Protein AF-A0A1D1VI78-F1 (afdb_monomer_lite)

Foldseek 3Di:
DDPVVVVVVVVVVVPPPPPDDDDDDADADDDDDDDCPVLSVVLLVVCVVVVHDRNPAAAPSVCSVVLVVVCVVVVHDPDHHHGDDDDDPDDDPDDDDDDDDDDDDDDDDDD

Sequence (111 aa):
MTAETQRLISILTQHKKGITVRVEKRPVQMQTGGTDGGLVALAITTEFLLEKDPSEARFHQASMRKHFEQCLEVERIERAFPPAPCHSPGKSDSPAFEFGVSEHVQFKSPK

pLDDT: mean 74.79, std 20.59, range [35.69, 94.31]

Secondary structure (DSSP, 8-state):
--HHHHHHHHHHHHT-------------PPPSSSS-HHHHHHHHHHHHHTT--TTT--B-HHHHHHHHHHHHHTTS--SPPPBPP----------------------PPP-

Radius of gyration: 24.26 Å; chains: 1; bounding box: 61×39×71 Å

Organism: Ramazzottius varieornatus (NCBI:txid947166)

Structure (mmCIF, N/CA/C/O backbone):
data_AF-A0A1D1VI78-F1
#
_entry.id   AF-A0A1D1VI78-F1
#
loop_
_atom_site.group_PDB
_atom_site.id
_atom_site.type_symbol
_atom_site.label_atom_id
_atom_site.label_alt_id
_atom_site.label_comp_id
_atom_site.label_asym_id
_atom_site.label_entity_id
_atom_site.label_seq_id
_atom_site.pdbx_PDB_ins_code
_atom_site.Cartn_x
_atom_site.Cartn_y
_atom_site.Cartn_z
_atom_site.occupancy
_atom_site.B_iso_or_equiv
_atom_site.auth_seq_id
_atom_site.auth_comp_id
_atom_site.auth_asym_id
_atom_site.auth_atom_id
_atom_site.pdbx_PDB_model_num
ATOM 1 N N . MET A 1 1 ? -28.957 -17.588 44.274 1.00 55.28 1 MET A N 1
ATOM 2 C CA . MET A 1 1 ? -28.196 -16.632 43.437 1.00 55.28 1 MET A CA 1
ATOM 3 C C . MET A 1 1 ? -27.763 -15.474 44.312 1.00 55.28 1 MET A C 1
ATOM 5 O O . MET A 1 1 ? -28.613 -14.955 45.023 1.00 55.28 1 MET A O 1
ATOM 9 N N . THR A 1 2 ? -26.479 -15.109 44.318 1.00 82.69 2 THR A N 1
ATOM 10 C CA . THR A 1 2 ? -25.963 -14.041 45.190 1.00 82.69 2 THR A CA 1
ATOM 11 C C . THR A 1 2 ? -25.963 -12.693 44.465 1.00 82.69 2 THR A C 1
ATOM 13 O O . THR A 1 2 ? -25.963 -12.635 43.232 1.00 82.69 2 THR A O 1
ATOM 16 N N . ALA A 1 3 ? -25.962 -11.596 45.227 1.00 75.38 3 ALA A N 1
ATOM 17 C CA . ALA A 1 3 ? -25.896 -10.237 44.685 1.00 75.38 3 ALA A CA 1
ATOM 18 C C . ALA A 1 3 ? -24.639 -10.011 43.818 1.00 75.38 3 ALA A C 1
ATOM 20 O O . ALA A 1 3 ? -24.678 -9.272 42.836 1.00 75.38 3 ALA A O 1
ATOM 21 N N . GLU A 1 4 ? -23.541 -10.711 44.118 1.00 77.06 4 GLU A N 1
ATOM 22 C CA . GLU A 1 4 ? -22.329 -10.722 43.291 1.00 77.06 4 GLU A CA 1
ATOM 23 C C . GLU A 1 4 ? -22.547 -11.392 41.937 1.00 77.06 4 GLU A C 1
ATOM 25 O O . GLU A 1 4 ? -22.090 -10.868 40.920 1.00 77.06 4 GLU A O 1
ATOM 30 N N . THR A 1 5 ? -23.304 -12.495 41.888 1.00 75.75 5 THR A N 1
ATOM 31 C CA . THR A 1 5 ? -23.668 -13.135 40.616 1.00 75.75 5 THR A CA 1
ATOM 32 C C . THR A 1 5 ? -24.487 -12.180 39.744 1.00 75.75 5 THR A C 1
ATOM 34 O O . THR A 1 5 ? -24.233 -12.066 38.548 1.00 75.75 5 THR A O 1
ATOM 37 N N . GLN A 1 6 ? -25.428 -11.433 40.333 1.00 73.38 6 GLN A N 1
ATOM 38 C CA . GLN A 1 6 ? -26.209 -10.421 39.609 1.00 73.38 6 GLN A CA 1
ATOM 39 C C . GLN A 1 6 ? -25.357 -9.236 39.136 1.00 73.38 6 GLN A C 1
ATOM 41 O O . GLN A 1 6 ? -25.566 -8.741 38.028 1.00 73.38 6 GLN A O 1
ATOM 46 N N . ARG A 1 7 ? -24.368 -8.801 39.926 1.00 76.31 7 ARG A N 1
ATOM 47 C CA . ARG A 1 7 ? -23.466 -7.701 39.557 1.00 76.31 7 ARG A CA 1
ATOM 48 C C . ARG A 1 7 ? -22.530 -8.078 38.408 1.00 76.31 7 ARG A C 1
ATOM 50 O O . ARG A 1 7 ? -22.361 -7.287 37.486 1.00 76.31 7 ARG A O 1
ATOM 57 N N . LEU A 1 8 ? -21.979 -9.292 38.424 1.00 66.44 8 LEU A N 1
ATOM 58 C CA . LEU A 1 8 ? -21.165 -9.819 37.326 1.00 66.44 8 LEU A CA 1
ATOM 59 C C . LEU A 1 8 ? -21.983 -9.969 36.042 1.00 66.44 8 LEU A C 1
ATOM 61 O O . LEU A 1 8 ? -21.545 -9.514 34.990 1.00 66.44 8 LEU A O 1
ATOM 65 N N . ILE A 1 9 ? -23.199 -10.520 36.124 1.00 70.88 9 ILE A N 1
ATOM 66 C CA . ILE A 1 9 ? -24.094 -10.630 34.962 1.00 70.88 9 ILE A CA 1
ATOM 67 C C . ILE A 1 9 ? -24.448 -9.242 34.411 1.00 70.88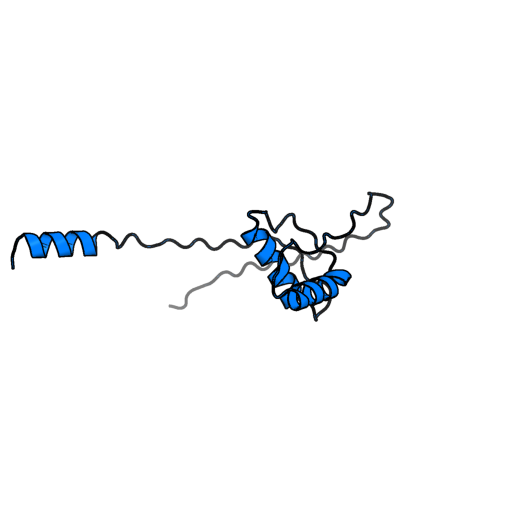 9 ILE A C 1
ATOM 69 O O . ILE A 1 9 ? -24.425 -9.064 33.199 1.00 70.88 9 ILE A O 1
ATOM 73 N N . SER A 1 10 ? -24.714 -8.251 35.270 1.00 61.75 10 SER A N 1
ATOM 74 C CA . SER A 1 10 ? -24.963 -6.848 34.891 1.00 61.75 10 SER A CA 1
ATOM 75 C C . SER A 1 10 ? -23.781 -6.221 34.136 1.00 61.75 10 SER A C 1
ATOM 77 O O . SER A 1 10 ? -23.965 -5.676 33.049 1.00 61.75 10 SER A O 1
ATOM 79 N N . ILE A 1 11 ? -22.555 -6.379 34.645 1.00 62.41 11 ILE A N 1
ATOM 80 C CA . ILE A 1 11 ? -21.334 -5.889 33.981 1.00 62.41 11 ILE A CA 1
ATOM 81 C C . ILE A 1 11 ? -21.144 -6.576 32.619 1.00 62.41 11 ILE A C 1
ATOM 83 O O . ILE A 1 11 ? -20.880 -5.913 31.617 1.00 62.41 11 ILE A O 1
ATOM 87 N N . LEU A 1 12 ? -21.343 -7.896 32.557 1.00 57.97 12 LEU A N 1
ATOM 88 C CA . LEU A 1 12 ? -21.212 -8.678 31.323 1.00 57.97 12 LEU A CA 1
ATOM 89 C C . LEU A 1 12 ? -22.316 -8.368 30.296 1.00 57.97 12 LEU A C 1
ATOM 91 O O . LEU A 1 12 ? -22.087 -8.477 29.092 1.00 57.97 12 LEU A O 1
ATOM 95 N N . THR A 1 13 ? -23.504 -7.953 30.744 1.00 58.56 13 THR A N 1
ATOM 96 C CA . THR A 1 13 ? -24.638 -7.610 29.868 1.00 58.56 13 THR A CA 1
ATOM 97 C C . THR A 1 13 ? -24.661 -6.140 29.442 1.00 58.56 13 THR A C 1
ATOM 99 O O . THR A 1 13 ? -25.228 -5.835 28.392 1.00 58.56 13 THR A O 1
ATOM 102 N N . GLN A 1 14 ? -23.991 -5.232 30.164 1.00 55.62 14 GLN A N 1
ATOM 103 C CA . GLN A 1 14 ? -23.893 -3.809 29.804 1.00 55.62 14 GLN A CA 1
ATOM 104 C C . GLN A 1 14 ? -22.988 -3.525 28.591 1.00 55.62 14 GLN A C 1
ATOM 106 O O . GLN A 1 14 ? -23.095 -2.460 27.983 1.00 55.62 14 GLN A O 1
ATOM 111 N N . HIS A 1 15 ? -22.166 -4.485 28.161 1.00 54.75 15 HIS A N 1
ATOM 112 C CA . HIS A 1 15 ? -21.304 -4.353 26.980 1.00 54.75 15 HIS A CA 1
ATOM 113 C C . HIS A 1 15 ? -21.966 -4.754 25.646 1.00 54.75 15 HIS A C 1
ATOM 115 O O . HIS A 1 15 ? -21.279 -5.009 24.662 1.00 54.75 15 HIS A O 1
ATOM 121 N N . LYS A 1 16 ? -23.303 -4.738 25.551 1.00 57.31 16 LYS A N 1
ATOM 122 C CA . LYS A 1 16 ? -24.027 -4.797 24.265 1.00 57.31 16 LYS A CA 1
ATOM 123 C C . LYS A 1 16 ? -24.329 -3.402 23.701 1.00 57.31 16 LYS A C 1
ATOM 125 O O . LYS A 1 16 ? -25.435 -3.136 23.236 1.00 57.31 16 LYS A O 1
ATOM 130 N N . LYS A 1 17 ? -23.351 -2.490 23.704 1.00 61.53 17 LYS A N 1
ATOM 131 C CA . LYS A 1 17 ? -23.418 -1.344 22.785 1.00 61.53 17 LYS A CA 1
ATOM 132 C C . LYS A 1 17 ? -23.164 -1.898 21.390 1.00 61.53 17 LYS A C 1
ATOM 134 O O . LYS A 1 17 ? -22.051 -2.323 21.097 1.00 61.53 17 LYS A O 1
ATOM 139 N N . GLY A 1 18 ? -24.216 -1.967 20.577 1.00 64.88 18 GLY A N 1
ATOM 140 C CA . GLY A 1 18 ? -24.108 -2.384 19.185 1.00 64.88 18 GLY A CA 1
ATOM 141 C C . GLY A 1 18 ? -22.997 -1.589 18.505 1.00 64.88 18 GLY A C 1
ATOM 142 O O . GLY A 1 18 ? -23.021 -0.359 18.510 1.00 64.88 18 GLY A O 1
ATOM 143 N N . ILE A 1 19 ? -21.989 -2.289 17.990 1.00 74.88 19 ILE A N 1
ATOM 144 C CA . ILE A 1 19 ? -20.940 -1.671 17.187 1.00 74.88 19 ILE A CA 1
ATOM 145 C C . ILE A 1 19 ? -21.604 -1.262 15.874 1.00 74.88 19 ILE A C 1
ATOM 147 O O . ILE A 1 19 ? -21.950 -2.110 15.054 1.00 74.88 19 ILE A O 1
ATOM 151 N N . THR A 1 20 ? -21.816 0.037 15.687 1.00 75.75 20 THR A N 1
ATOM 152 C CA . THR A 1 20 ? -22.271 0.570 14.403 1.00 75.75 20 THR A CA 1
ATOM 153 C C . THR A 1 20 ? -21.064 0.685 13.485 1.00 75.75 20 THR A C 1
ATOM 155 O O . THR A 1 20 ? -20.237 1.581 13.647 1.00 75.75 20 THR A O 1
ATOM 158 N N . VAL A 1 21 ? -20.961 -0.222 12.516 1.00 80.50 21 VAL A N 1
ATOM 159 C CA . VAL A 1 21 ? -19.962 -0.139 11.447 1.00 80.50 21 VAL A CA 1
ATOM 160 C C . VAL A 1 21 ? -20.494 0.795 10.365 1.00 80.50 21 VAL A C 1
ATOM 162 O O . VAL A 1 21 ? -21.564 0.562 9.804 1.00 80.50 21 VAL A O 1
ATOM 165 N N . ARG A 1 22 ? -19.751 1.863 10.071 1.00 86.00 22 ARG A N 1
ATOM 166 C CA . ARG A 1 22 ? -20.004 2.727 8.914 1.00 86.00 22 ARG A CA 1
ATOM 167 C C . ARG A 1 22 ? -19.121 2.281 7.759 1.00 86.00 22 ARG A C 1
ATOM 169 O O . ARG A 1 22 ? -17.914 2.145 7.926 1.00 86.00 22 ARG A O 1
ATOM 176 N N . VAL A 1 23 ? -19.736 2.061 6.602 1.00 87.94 23 VAL A N 1
ATOM 177 C CA . VAL A 1 23 ? -19.037 1.726 5.360 1.00 87.94 23 VAL A CA 1
ATOM 178 C C . VAL A 1 23 ? -19.039 2.963 4.475 1.00 87.94 23 VAL A C 1
ATOM 180 O O . VAL A 1 23 ? -20.100 3.488 4.148 1.00 87.94 23 VAL A O 1
ATOM 183 N N . GLU A 1 24 ? -17.853 3.422 4.090 1.00 88.44 24 GLU A N 1
ATOM 184 C CA . GLU A 1 24 ? -17.663 4.559 3.190 1.00 88.44 24 GLU A CA 1
ATOM 185 C C . GLU A 1 24 ? -16.883 4.106 1.959 1.00 88.44 24 GLU A C 1
ATOM 187 O O . GLU A 1 24 ? -15.860 3.430 2.070 1.00 88.44 24 GLU A O 1
ATOM 192 N N . LYS A 1 25 ? -17.350 4.502 0.772 1.00 89.19 25 LYS A N 1
ATOM 193 C CA . LYS A 1 25 ? -16.596 4.330 -0.470 1.00 89.19 25 LYS A CA 1
ATOM 194 C C . LYS A 1 25 ? -15.796 5.603 -0.719 1.00 89.19 25 LYS A C 1
ATOM 196 O O . LYS A 1 25 ? -16.390 6.659 -0.919 1.00 89.19 25 LYS A O 1
ATOM 201 N N . ARG A 1 26 ? -14.468 5.499 -0.734 1.00 88.75 26 ARG A N 1
ATOM 202 C CA . ARG A 1 26 ? -13.571 6.619 -1.046 1.00 88.75 26 ARG A CA 1
ATOM 203 C C . ARG A 1 26 ? -12.930 6.436 -2.421 1.00 88.75 26 ARG A C 1
ATOM 205 O O . ARG A 1 26 ? -12.660 5.295 -2.804 1.00 88.75 26 ARG A O 1
ATOM 212 N N . PRO A 1 27 ? -12.720 7.522 -3.183 1.00 91.44 27 PRO A N 1
ATOM 213 C CA . PRO A 1 27 ? -11.969 7.450 -4.426 1.00 91.44 27 PRO A CA 1
ATOM 214 C C . PRO A 1 27 ? -10.502 7.139 -4.114 1.00 91.44 27 PRO A C 1
ATOM 216 O O . PRO A 1 27 ? -9.937 7.688 -3.177 1.00 91.44 27 PRO A O 1
ATOM 219 N N . VAL A 1 28 ? -9.895 6.263 -4.906 1.00 93.44 28 VAL A N 1
ATOM 220 C CA . VAL A 1 28 ? -8.469 5.908 -4.852 1.00 93.44 28 VAL A CA 1
ATOM 221 C C . VAL A 1 28 ? -7.958 5.761 -6.281 1.00 93.44 28 VAL A C 1
ATOM 223 O O . VAL A 1 28 ? -8.761 5.640 -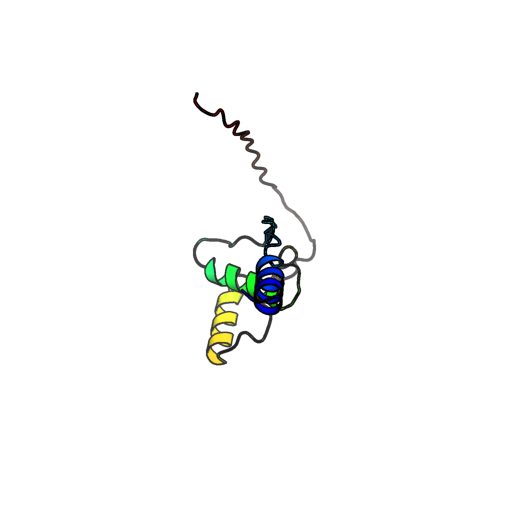7.213 1.00 93.44 28 VAL A O 1
ATOM 226 N N . GLN A 1 29 ? -6.638 5.761 -6.479 1.00 91.69 29 GLN A N 1
ATOM 227 C CA . GLN A 1 29 ? -6.079 5.490 -7.801 1.00 91.69 29 GLN A CA 1
ATOM 228 C C . GLN A 1 29 ? -6.550 4.124 -8.320 1.00 91.69 29 GLN A C 1
ATOM 230 O O . GLN A 1 29 ? -6.334 3.089 -7.691 1.00 91.69 29 GLN A O 1
ATOM 235 N N . MET A 1 30 ? -7.157 4.130 -9.507 1.00 91.56 30 MET A N 1
ATOM 236 C CA . MET A 1 30 ? -7.510 2.911 -10.227 1.00 91.56 30 MET A CA 1
ATOM 237 C C . MET A 1 30 ? -6.263 2.279 -10.846 1.00 91.56 30 MET A C 1
ATOM 239 O O . MET A 1 30 ? -5.370 2.980 -11.330 1.00 91.56 30 MET A O 1
ATOM 243 N N . GLN A 1 31 ? -6.222 0.947 -10.875 1.00 92.12 31 GLN A N 1
ATOM 244 C CA . GLN A 1 31 ? -5.213 0.238 -11.657 1.00 92.12 31 GLN A CA 1
ATOM 245 C C . GLN A 1 31 ? -5.340 0.593 -13.144 1.00 92.12 31 GLN A C 1
ATOM 247 O O . GLN A 1 31 ? -6.441 0.747 -13.674 1.00 92.12 31 GLN A O 1
ATOM 252 N N . THR A 1 32 ? -4.204 0.673 -13.823 1.00 90.25 32 THR A N 1
ATOM 253 C CA . THR A 1 32 ? -4.128 0.757 -15.281 1.00 90.25 32 THR A CA 1
ATOM 254 C C . THR A 1 32 ? -3.869 -0.641 -15.842 1.00 90.25 32 THR A C 1
ATOM 256 O O . THR A 1 32 ? -2.946 -1.323 -15.410 1.00 90.25 32 THR A O 1
ATOM 259 N N . GLY A 1 33 ? -4.665 -1.101 -16.805 1.00 89.06 33 GLY A N 1
ATOM 260 C CA . GLY A 1 33 ? -4.555 -2.476 -17.311 1.00 89.06 33 GLY A CA 1
ATOM 261 C C . GLY A 1 33 ? -5.119 -3.527 -16.343 1.00 89.06 33 GLY A C 1
ATOM 262 O O . GLY A 1 33 ? -5.924 -3.211 -15.470 1.00 89.06 33 GLY A O 1
ATOM 263 N N . GLY A 1 34 ? -4.742 -4.797 -16.539 1.00 89.62 34 GLY A N 1
ATOM 264 C CA . GLY A 1 34 ? -5.421 -5.941 -15.906 1.00 89.62 34 GLY A CA 1
ATOM 265 C C . GLY A 1 34 ? -4.612 -6.757 -14.894 1.00 89.62 34 GLY A C 1
ATOM 266 O O . GLY A 1 34 ? -5.145 -7.720 -14.354 1.00 89.62 34 GLY A O 1
ATOM 267 N N . THR A 1 35 ? -3.338 -6.434 -14.652 1.00 90.12 35 THR A N 1
ATOM 268 C CA . THR A 1 35 ? -2.413 -7.357 -13.958 1.00 90.12 35 THR A CA 1
ATOM 269 C C . THR A 1 35 ? -1.895 -6.884 -12.601 1.00 90.12 35 THR A C 1
ATOM 271 O O . THR A 1 35 ? -1.266 -7.673 -11.907 1.00 90.12 35 THR A O 1
ATOM 274 N N . ASP A 1 36 ? -2.137 -5.633 -12.201 1.00 91.44 36 ASP A N 1
ATOM 275 C CA . ASP A 1 36 ? -1.494 -5.041 -11.012 1.00 91.44 36 ASP A CA 1
ATOM 276 C C . ASP A 1 36 ? -2.460 -4.751 -9.856 1.00 91.44 36 ASP A C 1
ATOM 278 O O . ASP A 1 36 ? -2.079 -4.100 -8.886 1.00 91.44 36 ASP A O 1
ATOM 282 N N . GLY A 1 37 ? -3.696 -5.252 -9.906 1.00 91.88 37 GLY A N 1
ATOM 283 C CA . GLY A 1 37 ? -4.724 -4.950 -8.903 1.00 91.88 37 GLY A CA 1
ATOM 284 C C . GLY A 1 37 ? -4.314 -5.326 -7.481 1.00 91.88 37 GLY A C 1
ATOM 285 O O . GLY A 1 37 ? -4.594 -4.583 -6.545 1.00 91.88 37 GLY A O 1
ATOM 286 N N . GLY A 1 38 ? -3.574 -6.429 -7.325 1.00 93.62 38 GLY A N 1
ATOM 287 C CA . GLY A 1 38 ? -2.997 -6.824 -6.038 1.00 93.62 38 GLY A CA 1
ATOM 288 C C . GLY A 1 38 ? -1.928 -5.851 -5.534 1.00 93.62 38 GLY A C 1
ATOM 289 O O . GLY A 1 38 ? -1.933 -5.491 -4.361 1.00 93.62 38 GLY A O 1
ATOM 290 N N . LEU A 1 39 ? -1.050 -5.363 -6.416 1.00 93.62 39 LEU A N 1
ATOM 291 C CA . LEU A 1 39 ? -0.023 -4.384 -6.046 1.00 93.62 39 LEU A CA 1
ATOM 292 C C . LEU A 1 39 ? -0.641 -3.026 -5.704 1.00 93.62 39 LEU A C 1
ATOM 294 O O . LEU A 1 39 ? -0.223 -2.391 -4.741 1.0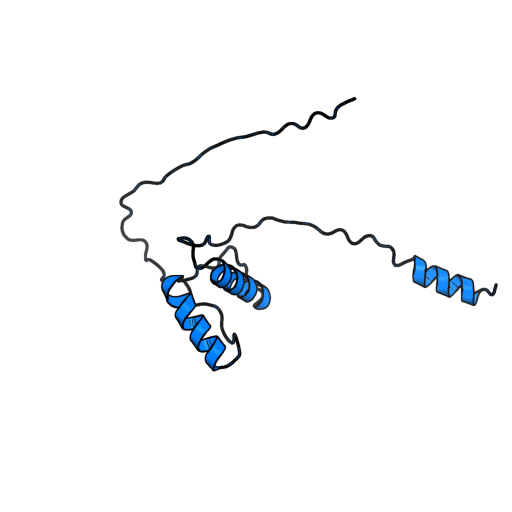0 93.62 39 LEU A O 1
ATOM 298 N N . VAL A 1 40 ? -1.657 -2.594 -6.455 1.00 93.88 40 VAL A N 1
ATOM 299 C CA . VAL A 1 40 ? -2.405 -1.364 -6.161 1.00 93.88 40 VAL A CA 1
ATOM 300 C C . VAL A 1 40 ? -3.122 -1.473 -4.815 1.00 93.88 40 VAL A C 1
ATOM 302 O O . VAL A 1 40 ? -3.065 -0.532 -4.025 1.00 93.88 40 VAL A O 1
ATOM 305 N N . ALA A 1 41 ? -3.725 -2.626 -4.504 1.00 94.19 41 ALA A N 1
ATOM 306 C CA . ALA A 1 41 ? -4.325 -2.868 -3.194 1.00 94.19 41 ALA A CA 1
ATOM 307 C C . ALA A 1 41 ? -3.289 -2.767 -2.063 1.00 94.19 41 ALA A C 1
ATOM 309 O O . ALA A 1 41 ? -3.540 -2.069 -1.083 1.00 94.19 41 ALA A O 1
ATOM 310 N N . LEU A 1 42 ? -2.113 -3.386 -2.224 1.00 94.31 42 LEU A N 1
ATOM 311 C CA . LEU A 1 42 ? -1.025 -3.289 -1.247 1.00 94.31 42 LEU A CA 1
ATOM 312 C C . LEU A 1 42 ? -0.570 -1.844 -1.038 1.00 94.31 42 LEU A C 1
ATOM 314 O O . LEU A 1 42 ? -0.450 -1.417 0.106 1.00 94.31 42 LEU A O 1
ATOM 318 N N . ALA A 1 43 ? -0.383 -1.077 -2.112 1.00 93.81 43 ALA A N 1
ATOM 319 C CA . ALA A 1 43 ? 0.019 0.322 -2.015 1.00 93.81 43 ALA A CA 1
ATOM 320 C C . ALA A 1 43 ? -1.005 1.174 -1.255 1.00 93.81 43 ALA A C 1
ATOM 322 O O . ALA A 1 43 ? -0.632 1.928 -0.359 1.00 93.81 43 ALA A O 1
ATOM 323 N N . ILE A 1 44 ? -2.298 0.999 -1.541 1.00 93.75 44 ILE A N 1
ATOM 324 C CA . ILE A 1 44 ? -3.381 1.667 -0.807 1.0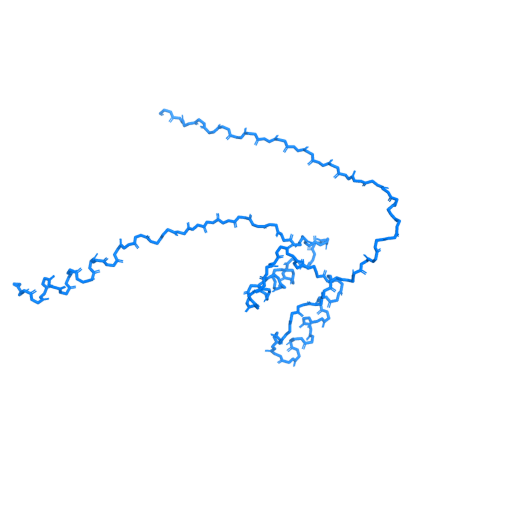0 93.75 44 ILE A CA 1
ATOM 325 C C . ILE A 1 44 ? -3.372 1.256 0.671 1.00 93.75 44 ILE A C 1
ATOM 327 O O . ILE A 1 44 ? -3.502 2.107 1.550 1.00 93.75 44 ILE A O 1
ATOM 331 N N . THR A 1 45 ? -3.202 -0.036 0.969 1.00 93.12 45 THR A N 1
ATOM 332 C CA . THR A 1 45 ? -3.090 -0.518 2.352 1.00 93.12 45 THR A CA 1
ATOM 333 C C . THR A 1 45 ? -1.895 0.108 3.069 1.00 93.12 45 THR A C 1
ATOM 335 O O . THR A 1 45 ? -2.027 0.496 4.227 1.00 93.12 45 THR A O 1
ATOM 338 N N . THR A 1 46 ? -0.752 0.264 2.399 1.00 93.12 46 THR A N 1
ATOM 339 C CA . THR A 1 46 ? 0.420 0.932 2.975 1.00 93.12 46 THR A CA 1
ATOM 340 C C . THR A 1 46 ? 0.124 2.387 3.342 1.00 93.12 46 THR A C 1
ATOM 342 O O . THR A 1 46 ? 0.526 2.811 4.419 1.00 93.12 46 THR A O 1
ATOM 345 N N . GLU A 1 47 ? -0.625 3.138 2.530 1.00 92.62 47 GLU A N 1
ATOM 346 C CA . GLU A 1 47 ? -1.023 4.513 2.880 1.00 92.62 47 GLU A CA 1
ATOM 347 C C . GLU A 1 47 ? -1.884 4.561 4.151 1.00 92.62 47 GLU A C 1
ATOM 349 O O . GLU A 1 47 ? -1.622 5.381 5.030 1.00 92.62 47 GLU A O 1
ATOM 354 N N . PHE A 1 48 ? -2.835 3.631 4.310 1.00 90.06 48 PHE A N 1
ATOM 355 C CA . PHE A 1 48 ? -3.616 3.516 5.549 1.00 90.06 48 PHE A CA 1
ATOM 356 C C . PHE A 1 48 ? -2.738 3.221 6.772 1.00 90.06 48 PHE A C 1
ATOM 358 O O . PHE A 1 48 ? -2.933 3.824 7.825 1.00 90.06 48 PHE A O 1
ATOM 365 N N . LEU A 1 49 ? -1.771 2.307 6.641 1.00 90.69 49 LEU A N 1
ATOM 366 C CA . LEU A 1 49 ? -0.844 1.956 7.724 1.00 90.69 49 LEU A CA 1
ATOM 367 C C . LEU A 1 49 ? 0.098 3.109 8.093 1.00 90.69 49 LEU A C 1
ATOM 369 O O . LEU A 1 49 ? 0.573 3.169 9.223 1.00 90.69 49 LEU A O 1
ATOM 373 N N . LEU A 1 50 ? 0.363 4.012 7.150 1.00 89.62 50 LEU A N 1
ATOM 374 C CA . LEU A 1 50 ? 1.172 5.213 7.347 1.00 89.62 50 LEU A CA 1
ATOM 375 C C . LEU A 1 50 ? 0.344 6.437 7.771 1.00 89.62 50 LEU A C 1
ATOM 377 O O . LEU A 1 50 ? 0.875 7.545 7.761 1.00 89.62 50 LEU A O 1
ATOM 381 N N . GLU A 1 51 ? -0.934 6.249 8.117 1.00 91.38 51 GLU A N 1
ATOM 382 C CA . GLU A 1 51 ? -1.865 7.316 8.515 1.00 91.38 51 GLU A CA 1
ATOM 383 C C . GLU A 1 51 ? -2.014 8.432 7.459 1.00 91.38 51 GLU A C 1
ATOM 385 O O . GLU A 1 51 ? -2.249 9.598 7.779 1.00 91.38 51 GLU A O 1
ATOM 390 N N . LYS A 1 52 ? -1.890 8.077 6.176 1.00 90.25 52 LYS A N 1
ATOM 391 C CA . LYS A 1 52 ? -2.079 8.983 5.035 1.00 90.25 52 LYS A CA 1
ATOM 392 C C . LYS A 1 52 ? -3.433 8.761 4.371 1.00 90.25 52 LYS A C 1
ATOM 394 O O . LYS A 1 52 ? -4.031 7.693 4.493 1.00 90.25 52 LYS A O 1
ATOM 399 N N . ASP A 1 53 ? -3.911 9.770 3.640 1.00 90.69 53 ASP A N 1
ATOM 400 C CA . ASP A 1 53 ? -5.145 9.648 2.861 1.00 90.69 53 ASP A CA 1
ATOM 401 C C . ASP A 1 53 ? -4.876 8.968 1.504 1.00 90.69 53 ASP A C 1
ATOM 403 O O . ASP A 1 53 ? -4.219 9.558 0.637 1.00 90.69 53 ASP A O 1
ATOM 407 N N . PRO A 1 54 ? -5.385 7.746 1.265 1.00 90.88 54 PRO A N 1
ATOM 408 C CA . PRO A 1 54 ? -5.183 7.056 -0.004 1.00 90.88 54 PRO A CA 1
ATOM 409 C C . PRO A 1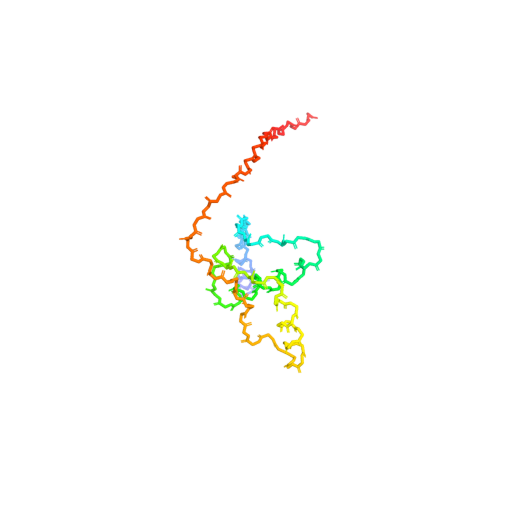 54 ? -5.898 7.717 -1.193 1.00 90.88 54 PRO A C 1
ATOM 411 O O . PRO A 1 54 ? -5.584 7.366 -2.333 1.00 90.88 54 PRO A O 1
ATOM 414 N N . SER A 1 55 ? -6.836 8.657 -0.987 1.00 91.50 55 SER A N 1
ATOM 415 C CA . SER A 1 55 ? -7.447 9.397 -2.108 1.00 91.50 55 SER A CA 1
ATOM 416 C C . SER A 1 55 ? -6.471 10.351 -2.791 1.00 91.50 55 SER A C 1
ATOM 418 O O . SER A 1 55 ? -6.570 10.591 -4.000 1.00 91.50 55 SER A O 1
ATOM 420 N N . GLU A 1 56 ? -5.494 10.845 -2.033 1.00 90.00 56 GLU A N 1
ATOM 421 C CA . GLU A 1 56 ? -4.459 11.769 -2.498 1.00 90.00 56 GLU A CA 1
ATOM 422 C C . GLU A 1 56 ? -3.239 11.032 -3.062 1.00 90.00 56 GLU A C 1
ATOM 424 O O . GLU A 1 56 ? -2.442 11.602 -3.808 1.00 90.00 56 GLU A O 1
ATOM 429 N N . ALA A 1 57 ? -3.106 9.741 -2.758 1.00 90.38 57 ALA A N 1
ATOM 430 C CA . ALA A 1 57 ? -1.984 8.941 -3.211 1.00 90.38 57 ALA A CA 1
ATOM 431 C C . ALA A 1 57 ? -2.011 8.738 -4.733 1.00 90.38 57 ALA A C 1
ATOM 433 O O . ALA A 1 57 ? -3.042 8.423 -5.342 1.00 90.38 57 ALA A O 1
ATOM 434 N N . ARG A 1 58 ? -0.849 8.912 -5.365 1.00 92.88 58 ARG A N 1
ATOM 435 C CA . ARG A 1 58 ? -0.630 8.599 -6.778 1.00 92.88 58 ARG A CA 1
ATOM 436 C C . ARG A 1 58 ? 0.607 7.730 -6.900 1.00 92.88 58 ARG A C 1
ATOM 438 O O . ARG A 1 58 ? 1.681 8.167 -6.511 1.00 92.88 58 ARG A O 1
ATOM 445 N N . PHE A 1 59 ? 0.471 6.535 -7.454 1.00 91.75 59 PHE A N 1
ATOM 446 C CA . PHE A 1 59 ? 1.518 5.527 -7.555 1.00 91.75 59 PHE A CA 1
ATOM 447 C C . PHE A 1 59 ? 2.007 5.373 -8.992 1.00 91.75 59 PHE A C 1
ATOM 449 O O . PHE A 1 59 ? 1.213 5.309 -9.939 1.00 91.75 59 PHE A O 1
ATOM 456 N N . HIS A 1 60 ? 3.322 5.248 -9.160 1.00 91.75 60 HIS A N 1
ATOM 457 C CA . HIS A 1 60 ? 3.913 4.919 -10.449 1.00 91.75 60 HIS A CA 1
ATOM 458 C C . HIS A 1 60 ? 3.823 3.409 -10.703 1.00 91.75 60 HIS A C 1
ATOM 460 O O . HIS A 1 60 ? 4.736 2.656 -10.375 1.00 91.75 60 HIS A O 1
ATOM 466 N N . GLN A 1 61 ? 2.723 2.951 -11.304 1.00 90.12 61 GLN A N 1
ATOM 467 C CA . GLN A 1 61 ? 2.427 1.518 -11.440 1.00 90.12 61 GLN A CA 1
ATOM 468 C C . GLN A 1 61 ? 3.548 0.705 -12.113 1.00 90.12 61 GLN A C 1
ATOM 470 O O . GLN A 1 61 ? 3.826 -0.419 -11.697 1.00 90.12 61 GLN A O 1
ATOM 475 N N . ALA A 1 62 ? 4.257 1.294 -13.081 1.00 89.38 62 ALA A N 1
ATOM 476 C CA . ALA A 1 62 ? 5.372 0.642 -13.767 1.00 89.38 62 ALA A CA 1
ATOM 477 C C . ALA A 1 62 ? 6.552 0.296 -12.837 1.00 89.38 62 ALA A C 1
ATOM 479 O O . ALA A 1 62 ? 7.240 -0.695 -13.070 1.00 89.38 62 ALA A O 1
ATOM 480 N N . SER A 1 63 ? 6.784 1.068 -11.768 1.00 91.44 63 SER A N 1
ATOM 481 C CA . SER A 1 63 ? 7.854 0.791 -10.799 1.00 91.44 63 SER A CA 1
ATOM 482 C C . SER A 1 63 ? 7.384 0.025 -9.562 1.00 91.44 63 SER A C 1
ATOM 484 O O . SER A 1 63 ? 8.227 -0.440 -8.794 1.00 91.44 63 SER A O 1
ATOM 486 N N . MET A 1 64 ? 6.072 -0.165 -9.375 1.00 92.56 64 MET A N 1
ATOM 487 C CA . MET A 1 64 ? 5.524 -0.867 -8.207 1.00 92.56 64 MET A CA 1
ATOM 488 C C . MET A 1 64 ? 5.986 -2.324 -8.120 1.00 92.56 64 MET A C 1
ATOM 490 O O . MET A 1 64 ? 6.282 -2.789 -7.024 1.00 92.56 64 MET A O 1
ATOM 494 N N . ARG A 1 65 ? 6.105 -3.030 -9.255 1.00 93.62 65 ARG A N 1
ATOM 495 C CA . ARG A 1 65 ? 6.614 -4.415 -9.292 1.00 93.62 65 ARG A CA 1
ATOM 496 C C . ARG A 1 65 ? 8.045 -4.508 -8.782 1.00 93.62 65 ARG A C 1
ATOM 498 O O . ARG A 1 65 ? 8.307 -5.241 -7.840 1.00 93.62 65 ARG A O 1
ATOM 505 N N . LYS A 1 66 ? 8.936 -3.687 -9.345 1.00 93.81 66 LYS A N 1
ATOM 506 C CA . LYS A 1 66 ? 10.344 -3.625 -8.938 1.00 93.81 66 LYS A CA 1
ATOM 507 C C . LYS A 1 66 ? 10.493 -3.248 -7.465 1.00 93.81 66 LYS A C 1
ATOM 509 O O . LYS A 1 66 ? 11.333 -3.797 -6.766 1.00 93.81 66 LYS A O 1
ATOM 514 N N . HIS A 1 67 ? 9.684 -2.305 -6.986 1.00 93.50 67 HIS A N 1
ATOM 515 C CA . HIS A 1 67 ? 9.668 -1.951 -5.570 1.00 93.50 67 HIS A CA 1
ATOM 516 C C . HIS A 1 67 ? 9.233 -3.133 -4.696 1.00 93.50 67 HIS A C 1
ATOM 518 O O . HIS A 1 67 ? 9.869 -3.413 -3.687 1.00 93.50 67 HIS A O 1
ATOM 524 N N . PHE A 1 68 ? 8.180 -3.845 -5.097 1.00 93.31 68 PHE A N 1
ATOM 525 C CA . PHE A 1 68 ? 7.698 -5.004 -4.358 1.00 93.31 68 PHE A CA 1
ATOM 526 C C . PHE A 1 68 ? 8.722 -6.144 -4.336 1.00 93.31 68 PHE A C 1
ATOM 528 O O . PHE A 1 68 ? 8.947 -6.720 -3.280 1.00 93.31 68 PHE A O 1
ATOM 535 N N . GLU A 1 69 ? 9.404 -6.414 -5.450 1.00 93.94 69 GLU A N 1
ATOM 536 C CA . GLU A 1 69 ? 10.528 -7.361 -5.510 1.00 93.94 69 GLU A CA 1
ATOM 537 C C . GLU A 1 69 ? 11.623 -6.996 -4.496 1.00 93.94 69 GLU A C 1
ATOM 539 O O . GLU A 1 69 ? 12.021 -7.839 -3.698 1.00 93.94 69 GLU A O 1
ATOM 544 N N . GLN A 1 70 ? 12.027 -5.723 -4.435 1.00 92.75 70 GLN A N 1
ATOM 545 C CA . GLN A 1 70 ? 12.998 -5.244 -3.441 1.00 92.75 70 GLN A CA 1
ATOM 546 C C . GLN A 1 70 ? 12.500 -5.413 -2.001 1.00 92.75 70 GLN A C 1
ATOM 548 O O . GLN A 1 70 ? 13.283 -5.731 -1.112 1.00 92.75 70 GLN A O 1
ATOM 553 N N . CYS A 1 71 ? 11.205 -5.203 -1.753 1.00 92.44 71 CYS A N 1
ATOM 554 C CA . CYS A 1 71 ? 10.605 -5.449 -0.443 1.00 92.44 71 CYS A CA 1
ATOM 555 C C . CYS A 1 71 ? 10.609 -6.934 -0.068 1.00 92.44 71 CYS A C 1
ATOM 557 O O . CYS A 1 71 ? 10.793 -7.254 1.103 1.00 92.44 71 CYS A O 1
ATOM 559 N N . LEU A 1 72 ? 10.420 -7.836 -1.036 1.00 93.12 72 LEU A N 1
ATOM 560 C CA . LEU A 1 72 ? 10.502 -9.278 -0.806 1.00 93.12 72 LEU A CA 1
ATOM 561 C C . LEU A 1 72 ? 11.934 -9.716 -0.483 1.00 93.12 72 LEU A C 1
ATOM 563 O O . LEU A 1 72 ? 12.113 -10.528 0.416 1.00 93.12 72 LEU A O 1
ATOM 567 N N . GLU A 1 73 ? 12.943 -9.146 -1.146 1.00 93.75 73 GLU A N 1
ATOM 568 C CA . GLU A 1 73 ? 14.362 -9.428 -0.865 1.00 93.75 73 GLU A CA 1
ATOM 569 C C . GLU A 1 73 ? 14.766 -9.081 0.576 1.00 93.75 73 GLU A C 1
ATOM 571 O O . GLU A 1 73 ? 15.618 -9.750 1.157 1.00 93.75 73 GLU A O 1
ATOM 576 N N . VAL A 1 74 ? 14.148 -8.050 1.160 1.00 91.69 74 VAL A N 1
ATOM 577 C CA . VAL A 1 74 ? 14.376 -7.632 2.556 1.00 91.69 74 VAL A CA 1
ATOM 578 C C . VAL A 1 74 ? 13.283 -8.115 3.517 1.00 91.69 74 VAL A C 1
ATOM 580 O O . VAL A 1 74 ? 13.257 -7.700 4.674 1.00 91.69 74 VAL A O 1
ATOM 583 N N . GLU A 1 75 ? 12.364 -8.960 3.033 1.00 90.88 75 GLU A N 1
ATOM 584 C CA . GLU A 1 75 ? 11.212 -9.516 3.759 1.00 90.88 75 GLU A CA 1
ATOM 585 C C . GLU A 1 75 ? 10.345 -8.463 4.481 1.00 90.88 75 GLU A C 1
ATOM 587 O O . GLU A 1 75 ? 9.699 -8.735 5.498 1.00 90.88 75 GLU A O 1
ATOM 592 N N . ARG A 1 76 ? 10.321 -7.225 3.970 1.00 88.62 76 ARG A N 1
ATOM 593 C CA . ARG A 1 76 ? 9.642 -6.103 4.621 1.00 88.62 76 ARG A CA 1
ATOM 594 C C . ARG A 1 76 ? 9.243 -5.000 3.643 1.00 88.62 76 ARG A C 1
ATOM 596 O O . ARG A 1 76 ? 10.027 -4.545 2.813 1.00 88.62 76 ARG A O 1
ATOM 603 N N . ILE A 1 77 ? 8.032 -4.474 3.826 1.00 84.81 77 ILE A N 1
ATOM 604 C CA . ILE A 1 77 ? 7.599 -3.208 3.219 1.00 84.81 77 ILE A CA 1
ATOM 605 C C . ILE A 1 77 ? 8.010 -2.073 4.163 1.00 84.81 77 ILE A C 1
ATOM 607 O O . ILE A 1 77 ? 7.280 -1.715 5.080 1.00 84.81 77 ILE A O 1
ATOM 611 N N . GLU A 1 78 ? 9.224 -1.550 3.988 1.00 71.69 78 GLU A N 1
ATOM 612 C CA . GLU A 1 78 ? 9.763 -0.482 4.851 1.00 71.69 78 GLU A CA 1
ATOM 613 C C . GLU A 1 78 ? 9.287 0.921 4.472 1.00 71.69 78 GLU A C 1
ATOM 615 O O . GLU A 1 78 ? 9.405 1.857 5.262 1.00 71.69 78 GLU A O 1
ATOM 620 N N . ARG A 1 79 ? 8.820 1.096 3.234 1.00 78.75 79 ARG A N 1
ATOM 621 C CA . ARG A 1 79 ? 8.599 2.408 2.622 1.00 78.75 79 ARG A CA 1
ATOM 622 C C . ARG A 1 79 ? 7.302 2.403 1.827 1.00 78.75 79 ARG A C 1
ATOM 624 O O . ARG A 1 79 ? 6.871 1.358 1.350 1.00 78.75 79 ARG A O 1
ATOM 631 N N . ALA A 1 80 ? 6.707 3.583 1.672 1.00 84.75 80 ALA A N 1
ATOM 632 C CA . ALA A 1 80 ? 5.579 3.768 0.768 1.00 84.75 80 ALA A CA 1
ATOM 633 C C . ALA A 1 80 ? 5.974 3.407 -0.672 1.00 84.75 80 ALA A C 1
ATOM 635 O O . ALA A 1 80 ? 7.132 3.577 -1.075 1.00 84.75 80 ALA A O 1
ATOM 636 N N . PHE A 1 81 ? 4.992 2.951 -1.449 1.00 90.69 81 PHE A N 1
ATOM 637 C CA . PHE A 1 81 ? 5.189 2.674 -2.866 1.00 90.69 81 PHE A CA 1
ATOM 638 C C . PHE A 1 81 ? 5.589 3.952 -3.624 1.00 90.69 81 PHE A C 1
ATOM 640 O O . PHE A 1 81 ? 5.205 5.059 -3.236 1.00 90.69 81 PHE A O 1
ATOM 647 N N . PRO A 1 82 ? 6.371 3.822 -4.711 1.00 86.62 82 PRO A N 1
ATOM 648 C CA . PRO A 1 82 ? 6.907 4.966 -5.436 1.00 86.62 82 PRO A CA 1
ATOM 649 C C . PRO A 1 82 ? 5.783 5.856 -5.989 1.00 86.62 82 PRO A C 1
ATOM 651 O O . PRO A 1 82 ? 4.889 5.349 -6.683 1.00 86.62 82 PRO A O 1
ATOM 654 N N . PRO A 1 83 ? 5.826 7.176 -5.734 1.00 86.56 83 PRO A N 1
ATOM 655 C CA . PRO A 1 83 ? 4.812 8.080 -6.240 1.00 86.56 83 PRO A CA 1
ATOM 656 C C . PRO A 1 83 ? 4.890 8.194 -7.766 1.00 86.56 83 PRO A C 1
ATOM 658 O O . PRO A 1 83 ? 5.965 8.067 -8.358 1.00 86.56 83 PRO A O 1
ATOM 661 N N . ALA A 1 84 ? 3.750 8.445 -8.412 1.00 83.94 84 ALA A N 1
ATOM 662 C CA . ALA A 1 84 ? 3.709 8.797 -9.827 1.00 83.94 84 ALA A CA 1
ATOM 663 C C . ALA A 1 84 ? 4.549 10.064 -10.075 1.00 83.94 84 ALA A C 1
ATOM 665 O O . ALA A 1 84 ? 4.514 10.981 -9.250 1.00 83.94 84 ALA A O 1
ATOM 666 N N . PRO A 1 85 ? 5.304 10.141 -11.186 1.00 74.62 85 PRO A N 1
ATOM 667 C CA . PRO A 1 85 ? 6.044 11.348 -11.516 1.00 74.62 85 PRO A CA 1
ATOM 668 C C . PRO A 1 85 ? 5.086 12.539 -11.609 1.00 74.62 85 PRO A C 1
ATOM 670 O O . PRO A 1 85 ? 4.053 12.476 -12.278 1.00 74.62 85 PRO A O 1
ATOM 673 N N . CYS A 1 86 ? 5.434 13.632 -10.932 1.00 57.62 86 CYS A N 1
ATOM 674 C CA . CYS A 1 86 ? 4.705 14.887 -11.033 1.00 57.62 86 CYS A CA 1
ATOM 675 C C . CYS A 1 86 ? 4.868 15.423 -12.460 1.00 57.62 86 CYS A C 1
ATOM 677 O O . CYS A 1 86 ? 5.933 15.923 -12.820 1.00 57.62 86 CYS A O 1
ATOM 679 N N . HIS A 1 87 ? 3.832 15.320 -13.291 1.00 49.97 87 HIS A N 1
ATOM 680 C CA . HIS A 1 87 ? 3.802 16.069 -14.539 1.00 49.97 87 HIS A CA 1
ATOM 681 C C . HIS A 1 87 ? 3.591 17.547 -14.201 1.00 49.97 87 HIS A C 1
ATOM 683 O O . HIS A 1 87 ? 2.540 17.932 -13.691 1.00 49.97 87 HIS A O 1
ATOM 689 N N . SER A 1 88 ? 4.595 18.381 -14.471 1.00 40.88 88 SER A N 1
ATOM 690 C CA . SER A 1 88 ? 4.418 19.833 -14.532 1.00 40.88 88 SER A CA 1
ATOM 691 C C . SER A 1 88 ? 3.257 20.149 -15.489 1.00 40.88 88 SER A C 1
ATOM 693 O O . SER A 1 88 ? 3.214 19.560 -16.574 1.00 40.88 88 SER A O 1
ATOM 695 N N . PRO A 1 89 ? 2.322 21.054 -15.148 1.00 44.88 89 PRO A N 1
ATOM 696 C CA . PRO A 1 89 ? 1.230 21.407 -16.044 1.00 44.88 89 PRO A CA 1
ATOM 697 C C . PRO A 1 89 ? 1.809 22.170 -17.239 1.00 44.88 89 PRO A C 1
ATOM 699 O O . PRO A 1 89 ? 2.137 23.351 -17.153 1.00 44.88 89 PRO A O 1
ATOM 702 N N . GLY A 1 90 ? 1.983 21.470 -18.355 1.00 43.84 90 GLY A N 1
ATOM 703 C CA . GLY A 1 90 ? 2.563 22.006 -19.577 1.00 43.84 90 GLY A CA 1
ATOM 704 C C . GLY A 1 90 ? 1.945 21.344 -20.797 1.00 43.84 90 GLY A C 1
ATOM 705 O O . GLY A 1 90 ? 2.489 20.373 -21.304 1.00 43.84 90 GLY A O 1
ATOM 706 N N . LYS A 1 91 ? 0.838 21.942 -21.256 1.00 37.06 91 LYS A N 1
ATOM 707 C CA . LYS A 1 91 ? 0.080 21.689 -22.498 1.00 37.06 91 LYS A CA 1
ATOM 708 C C . LYS A 1 91 ? -0.754 20.405 -22.535 1.00 37.06 91 LYS A C 1
ATOM 710 O O . LYS A 1 91 ? -0.324 19.342 -22.962 1.00 37.06 91 LYS A O 1
ATOM 715 N N . SER A 1 92 ? -2.007 20.584 -22.128 1.00 42.03 92 SER A N 1
ATOM 716 C CA . SER A 1 92 ? -3.146 19.767 -22.528 1.00 42.03 92 SER A CA 1
ATOM 717 C C . SER A 1 92 ? -3.424 19.937 -24.026 1.00 42.03 92 SER A C 1
ATOM 719 O O . SER A 1 92 ? -3.852 21.016 -24.435 1.00 42.03 92 SER A O 1
ATOM 721 N N . ASP A 1 93 ? -3.269 18.871 -24.804 1.00 40.03 93 ASP A N 1
ATOM 722 C CA . ASP A 1 93 ? -4.111 18.640 -25.977 1.00 40.03 93 ASP A CA 1
ATOM 723 C C . ASP A 1 93 ? -5.109 17.536 -25.590 1.00 40.03 93 ASP A C 1
ATOM 725 O O . ASP A 1 93 ? -4.758 16.378 -25.382 1.00 40.03 93 ASP A O 1
ATOM 729 N N . SER A 1 94 ? -6.343 17.985 -25.363 1.00 43.94 94 SER A N 1
ATOM 730 C CA . SER A 1 94 ? -7.600 17.278 -25.063 1.00 43.94 94 SER A CA 1
ATOM 731 C C . SER A 1 94 ? -7.869 15.987 -25.880 1.00 43.94 94 SER A C 1
ATOM 733 O O . SER A 1 94 ? -7.247 15.813 -26.925 1.00 43.94 94 SER A O 1
ATOM 735 N N . PRO A 1 95 ? -8.852 15.121 -25.502 1.00 39.94 95 PRO A N 1
ATOM 736 C CA . PRO A 1 95 ? -10.071 15.475 -24.764 1.00 39.94 95 PRO A CA 1
ATOM 737 C C . PRO A 1 95 ? -10.445 14.609 -23.554 1.00 39.94 95 PRO A C 1
ATOM 739 O O . PRO A 1 95 ? -10.204 13.406 -23.480 1.00 39.94 95 PRO A O 1
ATOM 742 N N . ALA A 1 96 ? -11.125 15.276 -22.621 1.00 44.69 96 ALA A N 1
ATOM 743 C CA . ALA A 1 96 ? -11.930 14.671 -21.576 1.00 44.69 96 ALA A CA 1
ATOM 744 C C . ALA A 1 96 ? -12.970 13.723 -22.191 1.00 44.69 96 ALA A C 1
ATOM 746 O O . ALA A 1 96 ? -13.729 14.115 -23.076 1.00 44.69 96 ALA A O 1
ATOM 747 N N . PHE A 1 97 ? -13.008 12.486 -21.703 1.00 39.84 97 PHE A N 1
ATOM 748 C CA . PHE A 1 97 ? -14.076 11.545 -22.008 1.00 39.84 97 PHE A CA 1
ATOM 749 C C . PHE A 1 97 ? -15.040 11.535 -20.818 1.00 39.84 97 PHE A C 1
ATOM 751 O O . PHE A 1 97 ? -14.771 10.910 -19.791 1.00 39.84 97 PHE A O 1
ATOM 758 N N . GLU A 1 98 ? -16.136 12.287 -20.930 1.00 45.47 98 GLU A N 1
ATOM 759 C CA . GLU A 1 98 ? -17.284 12.148 -20.035 1.00 45.47 98 GLU A CA 1
ATOM 760 C C . GLU A 1 98 ? -17.975 10.811 -20.322 1.00 45.47 98 GLU A C 1
ATOM 762 O O . GLU A 1 98 ? -18.352 10.528 -21.457 1.00 45.47 98 GLU A O 1
ATOM 767 N N . PHE A 1 99 ? -18.200 10.005 -19.285 1.00 40.59 99 PHE A N 1
ATOM 768 C CA . PHE A 1 99 ? -19.261 9.005 -19.304 1.00 40.59 99 PHE A CA 1
ATOM 769 C C . PHE A 1 99 ? -20.206 9.297 -18.145 1.00 40.59 99 PHE A C 1
ATOM 771 O O . PHE A 1 99 ? -19.948 8.951 -16.993 1.00 40.59 99 PHE A O 1
ATOM 778 N N . GLY A 1 100 ? -21.316 9.952 -18.475 1.00 35.69 100 GLY A N 1
ATOM 779 C CA . GLY A 1 100 ? -22.533 9.845 -17.694 1.00 35.69 100 GLY A CA 1
ATOM 780 C C . GLY A 1 100 ? -23.214 8.516 -18.000 1.00 35.69 100 GLY A C 1
ATOM 781 O O . GLY A 1 100 ? -23.381 8.177 -19.165 1.00 35.69 100 GLY A O 1
ATOM 782 N N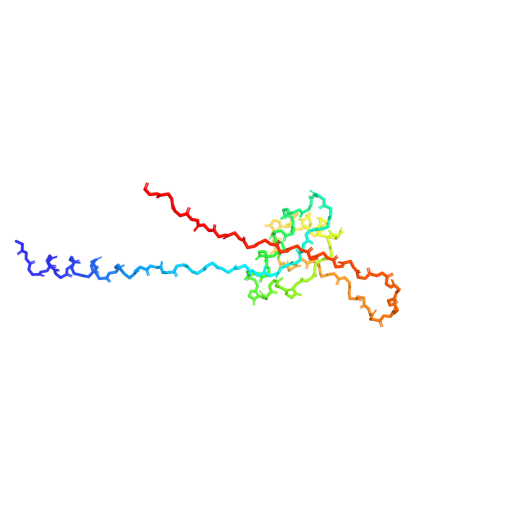 . VAL A 1 101 ? -23.648 7.802 -16.960 1.00 36.75 101 VAL A N 1
ATOM 783 C CA . VAL A 1 101 ? -24.877 6.997 -16.991 1.00 36.75 101 VAL A CA 1
ATOM 784 C C . VAL A 1 101 ? -25.515 7.068 -15.602 1.00 36.75 101 VAL A C 1
ATOM 786 O O . VAL A 1 101 ? -24.915 6.686 -14.599 1.00 36.75 101 VAL A O 1
ATOM 789 N N . SER A 1 102 ? -26.737 7.601 -15.569 1.00 43.62 102 SER A N 1
ATOM 790 C CA . SER A 1 102 ? -27.696 7.463 -14.472 1.00 43.62 102 SER A CA 1
ATOM 791 C C . SER A 1 102 ? -28.291 6.063 -14.486 1.00 43.62 102 SER A C 1
ATOM 793 O O . SER A 1 102 ? -28.780 5.661 -15.533 1.00 43.62 102 SER A O 1
ATOM 795 N N . GLU A 1 103 ? -28.412 5.414 -13.328 1.00 41.00 103 GLU A N 1
ATOM 796 C CA . GLU A 1 103 ? -29.559 4.541 -13.049 1.00 41.00 103 GLU A CA 1
ATOM 797 C C . GLU A 1 103 ? -30.012 4.711 -11.589 1.00 41.00 103 GLU A C 1
ATOM 799 O O . GLU A 1 103 ? -29.300 4.407 -10.632 1.00 41.00 103 GLU A O 1
ATOM 804 N N . HIS A 1 104 ? -31.227 5.239 -11.426 1.00 38.06 104 HIS A N 1
ATOM 805 C CA . HIS A 1 104 ? -32.023 5.146 -10.207 1.00 38.06 104 HIS A CA 1
ATOM 806 C C . HIS A 1 104 ? -32.628 3.740 -10.144 1.00 38.06 104 HIS A C 1
ATOM 808 O O . HIS A 1 104 ? -33.515 3.419 -10.932 1.00 38.06 104 HIS A O 1
ATOM 814 N N . VAL A 1 105 ? -32.203 2.915 -9.187 1.00 40.34 105 VAL A N 1
ATOM 815 C CA . VAL A 1 105 ? -32.883 1.644 -8.898 1.00 40.34 105 VAL A CA 1
ATOM 816 C C . VAL A 1 105 ? -33.851 1.859 -7.738 1.00 40.34 105 VAL A C 1
ATOM 818 O O . VAL A 1 105 ? -33.455 1.984 -6.581 1.00 40.34 105 VAL A O 1
ATOM 821 N N . GLN A 1 106 ? -35.141 1.918 -8.067 1.00 38.97 106 GLN A N 1
ATOM 822 C CA . GLN A 1 106 ? -36.244 1.973 -7.113 1.00 38.97 106 GLN A CA 1
ATOM 823 C C . GLN A 1 106 ? -36.660 0.534 -6.762 1.00 38.97 106 GLN A C 1
ATOM 825 O O . GLN A 1 106 ? -37.257 -0.165 -7.578 1.00 38.97 106 GLN A O 1
ATOM 830 N N . PHE A 1 107 ? -36.346 0.071 -5.550 1.00 35.78 107 PHE A N 1
ATOM 831 C CA . PHE A 1 107 ? -36.822 -1.225 -5.059 1.00 35.78 107 PHE A CA 1
ATOM 832 C C . PHE A 1 107 ? -38.300 -1.126 -4.652 1.00 35.78 107 PHE A C 1
ATOM 834 O O . PHE A 1 107 ? -38.644 -0.418 -3.707 1.00 35.78 107 PHE A O 1
ATOM 841 N N . LYS A 1 108 ? -39.181 -1.856 -5.349 1.00 44.59 108 LYS A N 1
ATOM 842 C CA . LYS A 1 108 ? -40.537 -2.173 -4.874 1.00 44.59 108 LYS A CA 1
ATOM 843 C C . LYS A 1 108 ? -40.529 -3.564 -4.245 1.00 44.59 108 LYS A C 1
ATOM 845 O O . LYS A 1 108 ? -40.179 -4.537 -4.907 1.00 44.59 108 LYS A O 1
ATOM 850 N N . SER A 1 109 ? -40.932 -3.651 -2.982 1.00 39.66 109 SER A N 1
ATOM 851 C CA . SER A 1 109 ? -41.169 -4.918 -2.285 1.00 39.66 109 SER A CA 1
ATOM 852 C C . SER A 1 109 ? -42.403 -5.631 -2.864 1.00 39.66 109 SER A C 1
ATOM 854 O O . SER A 1 109 ? -43.413 -4.962 -3.107 1.00 39.66 109 SER A O 1
ATOM 856 N N . PRO A 1 110 ? -42.371 -6.960 -3.073 1.00 51.69 110 PRO A N 1
ATOM 857 C CA . PRO A 1 110 ? -43.577 -7.729 -3.357 1.00 51.69 110 PRO A CA 1
ATOM 858 C C . PRO A 1 110 ? -44.425 -7.896 -2.086 1.00 51.69 110 PRO A C 1
ATOM 860 O O . PRO A 1 110 ? -43.888 -7.905 -0.978 1.00 51.69 110 PRO A O 1
ATOM 863 N N . LYS A 1 111 ? -45.745 -7.975 -2.290 1.00 47.72 111 LYS A N 1
ATOM 864 C CA . LYS A 1 111 ? -46.790 -8.165 -1.270 1.00 47.72 111 LYS A CA 1
ATOM 865 C C . LYS A 1 111 ? -46.705 -9.515 -0.569 1.00 47.72 111 LYS A C 1
ATOM 867 O O . LYS A 1 111 ? -46.355 -10.497 -1.258 1.00 47.72 111 LYS A O 1
#